Protein AF-A0A6H0D1E2-F1 (afdb_monomer)

Sequence (114 aa):
MVLGAGGVGIAWALSGDDGSSGDGAADDARRACVTLESFDESADMDNDAQRNIAFNRLGGATALSAAAAAGDREYKPLADAVQQVLNHQMRADDFTDPGFRKDLKAARSLCDRL

pLDDT: mean 83.58, std 17.43, range [39.78, 98.44]

Foldseek 3Di:
DDDDDDDDDPDPPPPDPPPLLQVLLVVLQLQLLVLLVPQDLPFDLVDPVSVVSNLVSLVSSLVSLVSSCVSPVVSVVLNVLSVQLNVVCVVDSGSPDPSSVVSSVSSNVVSVVD

Mean predicted aligned error: 9.6 Å

Solvent-accessible surface area (backbone atoms only — not comparable to full-atom values): 6488 Å² total; per-residue (Å²): 141,89,88,84,89,83,90,87,78,90,81,71,89,83,75,81,92,70,89,53,44,60,63,56,14,52,49,27,37,51,53,14,37,56,35,56,68,70,52,63,73,80,56,52,72,89,38,66,68,50,36,50,51,48,51,52,36,52,50,49,21,33,53,26,15,43,48,7,26,72,45,32,68,85,36,36,67,46,22,54,31,39,44,48,27,54,55,39,50,78,73,39,97,54,66,79,40,68,66,39,49,50,34,46,52,53,30,51,62,46,49,81,72,113

Nearest PDB structures (foldseek):
  7ah0-assembly1_A  TM=5.071E-01  e=6.266E-01  synthetic construct
  3o00-assembly1_A  TM=4.624E-01  e=3.548E+00  Salmonella enterica subsp. enterica serovar Typhimurium
  8ii8-assembly1_A  TM=2.749E-01  e=2.563E+00  Pleurotus salmoneostramineus

Radius of gyration: 19.35 Å; Cα contacts (8 Å, |Δi|>4): 116; chains: 1; bounding box: 51×52×36 Å

Structure (mmCIF, N/CA/C/O backbone):
data_AF-A0A6H0D1E2-F1
#
_entry.id   AF-A0A6H0D1E2-F1
#
loop_
_atom_site.group_PDB
_atom_site.id
_atom_site.type_symbol
_atom_site.label_atom_id
_atom_site.label_alt_id
_atom_site.label_comp_id
_atom_site.label_asym_id
_atom_site.label_entity_id
_atom_site.label_seq_id
_atom_site.pdbx_PDB_ins_code
_atom_site.Cartn_x
_atom_site.Cartn_y
_atom_site.Cartn_z
_atom_site.occupancy
_atom_site.B_iso_or_equiv
_atom_site.auth_seq_id
_atom_site.auth_comp_id
_atom_site.auth_asym_id
_atom_site.auth_atom_id
_atom_site.pdbx_PDB_model_num
ATOM 1 N N . MET A 1 1 ? -40.831 -37.903 13.431 1.00 39.78 1 MET A N 1
ATOM 2 C CA . MET A 1 1 ? -39.704 -38.849 13.541 1.00 39.78 1 MET A CA 1
ATOM 3 C C . MET A 1 1 ? -38.656 -38.202 14.427 1.00 39.78 1 MET A C 1
ATOM 5 O O . MET A 1 1 ? -38.241 -37.095 14.122 1.00 39.78 1 MET A O 1
ATOM 9 N N . VAL A 1 2 ? -38.292 -38.841 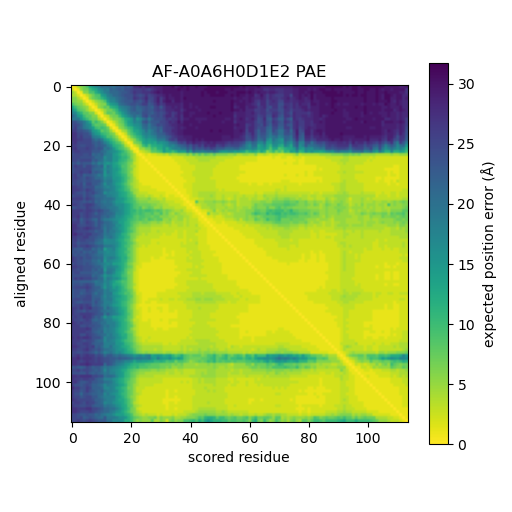15.534 1.00 56.75 2 VAL A N 1
ATOM 10 C CA . VAL A 1 2 ? -37.066 -38.540 16.286 1.00 56.75 2 VAL A CA 1
ATOM 11 C C . VAL A 1 2 ? -36.225 -39.801 16.178 1.0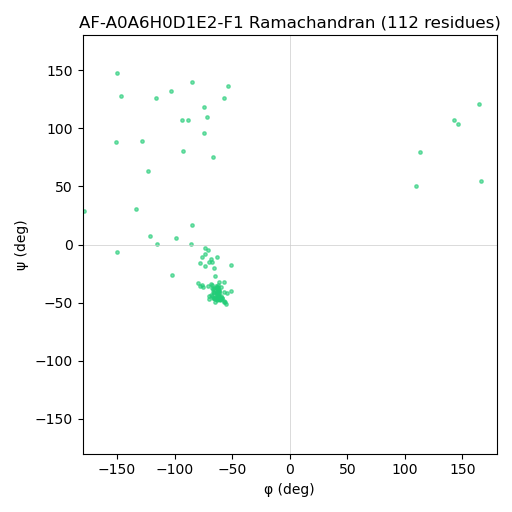0 56.75 2 VAL A C 1
ATOM 13 O O . VAL A 1 2 ? -36.770 -40.868 16.447 1.00 56.75 2 VAL A O 1
ATOM 16 N N . LEU A 1 3 ? -34.974 -39.668 15.724 1.00 46.91 3 LEU A N 1
ATOM 17 C CA . LEU A 1 3 ? -33.779 -40.452 16.084 1.00 46.91 3 LEU A CA 1
ATOM 18 C C . LEU A 1 3 ? -32.681 -40.213 15.037 1.00 46.91 3 LEU A C 1
ATOM 20 O O . LEU A 1 3 ? -32.862 -40.480 13.853 1.00 46.91 3 LEU A O 1
ATOM 24 N N . GLY A 1 4 ? -31.547 -39.707 15.518 1.00 46.78 4 GLY A N 1
ATOM 25 C CA . GLY A 1 4 ? -30.337 -39.443 14.745 1.00 46.78 4 GLY A CA 1
ATOM 26 C C . GLY A 1 4 ? -29.360 -38.560 15.521 1.00 46.78 4 GLY A C 1
ATOM 27 O O . GLY A 1 4 ? -29.010 -37.484 15.058 1.00 46.78 4 GLY A O 1
ATOM 28 N N . ALA A 1 5 ? -28.991 -38.978 16.735 1.00 52.59 5 ALA A N 1
ATOM 29 C CA . ALA A 1 5 ? -27.908 -38.377 17.509 1.00 52.59 5 ALA A CA 1
ATOM 30 C C . ALA A 1 5 ? -26.556 -38.986 17.094 1.00 52.59 5 ALA A C 1
ATOM 32 O O . ALA A 1 5 ? -26.458 -40.198 16.909 1.00 52.59 5 ALA A O 1
ATOM 33 N N . GLY A 1 6 ? -25.532 -38.135 17.005 1.00 43.97 6 GLY A N 1
ATOM 34 C CA . GLY A 1 6 ? -24.121 -38.464 16.761 1.00 43.97 6 GLY A CA 1
ATOM 35 C C . GLY A 1 6 ? -23.515 -37.376 15.867 1.00 43.97 6 GLY A C 1
ATOM 36 O O . GLY A 1 6 ? -23.895 -37.266 14.715 1.00 43.97 6 GLY A O 1
ATOM 37 N N . GLY A 1 7 ? -22.662 -36.451 16.300 1.00 52.59 7 GLY A N 1
ATOM 38 C CA . GLY A 1 7 ? -21.679 -36.499 17.374 1.00 52.59 7 GLY A CA 1
ATOM 39 C C . GLY A 1 7 ? -20.289 -36.424 16.744 1.00 52.59 7 GLY A C 1
ATOM 40 O O . GLY A 1 7 ? -19.694 -37.468 16.549 1.00 52.59 7 GLY A O 1
ATOM 41 N N . VAL A 1 8 ? -19.860 -35.202 16.387 1.00 55.66 8 VAL A N 1
ATOM 42 C CA . VAL A 1 8 ? -18.498 -34.618 16.266 1.00 55.66 8 VAL A CA 1
ATOM 43 C C . VAL A 1 8 ? -18.450 -33.595 15.123 1.00 55.66 8 VAL A C 1
ATOM 45 O O . VAL A 1 8 ? -18.411 -33.927 13.945 1.00 55.66 8 VAL A O 1
ATOM 48 N N . GLY A 1 9 ? -18.463 -32.321 15.504 1.00 45.97 9 GLY A N 1
ATOM 49 C CA . GLY A 1 9 ? -18.321 -31.177 14.604 1.00 45.97 9 GLY A CA 1
ATOM 50 C C . GLY A 1 9 ? -18.344 -29.845 15.352 1.00 45.97 9 GLY A C 1
ATOM 51 O O . GLY A 1 9 ? -18.797 -28.845 14.810 1.00 45.97 9 GLY A O 1
ATOM 52 N N . ILE A 1 10 ? -17.910 -29.825 16.617 1.00 55.62 10 ILE A N 1
ATOM 53 C CA . ILE A 1 10 ? -17.780 -28.590 17.396 1.00 55.62 10 ILE A CA 1
ATOM 54 C C . ILE A 1 10 ? -16.343 -28.096 17.216 1.00 55.62 10 ILE A C 1
ATOM 56 O O . ILE A 1 10 ? -15.475 -28.393 18.029 1.00 55.62 10 ILE A O 1
ATOM 60 N N . ALA A 1 11 ? -16.068 -27.430 16.094 1.00 52.84 11 ALA A N 1
ATOM 61 C CA . ALA A 1 11 ? -14.798 -26.717 15.902 1.00 52.84 11 ALA A CA 1
ATOM 62 C C . ALA A 1 11 ? -14.871 -25.476 14.991 1.00 52.84 11 ALA A C 1
ATOM 64 O O . ALA A 1 11 ? -13.896 -24.742 14.930 1.00 52.84 11 ALA A O 1
ATOM 65 N N . TRP A 1 12 ? -16.005 -25.183 14.340 1.00 57.56 12 TRP A N 1
ATOM 66 C CA . TRP A 1 12 ? -16.170 -23.938 13.563 1.00 57.56 12 TRP A CA 1
ATOM 67 C C . TRP A 1 12 ? -17.343 -23.066 14.031 1.00 57.56 12 TRP A C 1
ATOM 69 O O . TRP A 1 12 ? -17.637 -22.045 13.427 1.00 57.56 12 TRP A O 1
ATOM 79 N N . ALA A 1 13 ? -17.990 -23.423 15.144 1.00 50.31 13 ALA A N 1
ATOM 80 C CA . ALA A 1 13 ? -19.152 -22.697 15.665 1.00 50.31 13 ALA A CA 1
ATOM 81 C C . ALA A 1 13 ? -18.798 -21.484 16.558 1.00 50.31 13 ALA A C 1
ATOM 83 O O . ALA A 1 13 ? -19.654 -21.010 17.293 1.00 50.31 13 ALA A O 1
ATOM 84 N N . LEU A 1 14 ? -17.552 -20.988 16.515 1.00 50.56 14 LEU A N 1
ATOM 85 C CA . LEU A 1 14 ? -17.110 -19.784 17.244 1.00 50.56 14 LEU A CA 1
ATOM 86 C C . LEU A 1 14 ? -16.283 -18.816 16.380 1.00 50.56 14 LEU A C 1
ATOM 88 O O . LEU A 1 14 ? -15.424 -18.097 16.880 1.00 50.56 14 LEU A O 1
ATOM 92 N N . SER A 1 15 ? -16.532 -18.746 15.075 1.00 50.97 15 SER A N 1
ATOM 93 C CA . SER A 1 15 ? -16.049 -17.606 14.289 1.00 50.97 15 SER A CA 1
ATOM 94 C C . SER A 1 15 ? -17.182 -16.998 13.486 1.00 50.97 15 SER A C 1
ATOM 96 O O . SER A 1 15 ? -17.408 -17.356 12.336 1.00 50.97 15 SER A O 1
ATOM 98 N N . GLY A 1 16 ? -17.856 -16.048 14.137 1.00 45.12 16 GLY A N 1
ATOM 99 C CA . GLY A 1 16 ? -18.353 -14.861 13.452 1.00 45.12 16 GLY A CA 1
ATOM 100 C C . GLY A 1 16 ? -19.860 -14.753 13.267 1.00 45.12 16 GLY A C 1
ATOM 101 O O . GLY A 1 16 ? -20.285 -14.446 12.163 1.00 45.12 16 GLY A O 1
ATOM 102 N N . ASP A 1 17 ? -20.656 -14.941 14.320 1.00 56.62 17 ASP A N 1
ATOM 103 C CA . ASP A 1 17 ? -21.990 -14.321 14.402 1.00 56.62 17 ASP A CA 1
ATOM 104 C C . ASP A 1 17 ? -22.060 -13.472 15.679 1.00 56.62 17 ASP A C 1
ATOM 106 O O . ASP A 1 17 ? -22.752 -13.775 16.639 1.00 56.62 17 ASP A O 1
ATOM 110 N N . ASP A 1 18 ? -21.208 -12.451 15.708 1.00 44.94 18 ASP A N 1
ATOM 111 C CA . ASP A 1 18 ? -21.393 -11.221 16.475 1.00 44.94 18 ASP A CA 1
ATOM 112 C C . ASP A 1 18 ? -20.653 -10.162 15.655 1.00 44.94 18 ASP A C 1
ATOM 114 O O . ASP A 1 18 ? -19.433 -10.009 15.721 1.00 44.94 18 ASP A O 1
ATOM 118 N N . GLY A 1 19 ? -21.382 -9.562 14.712 1.00 49.09 19 GLY A N 1
ATOM 119 C CA . GLY A 1 19 ? -20.881 -8.553 13.788 1.00 49.09 19 GLY A CA 1
ATOM 120 C C . GLY A 1 19 ? -20.5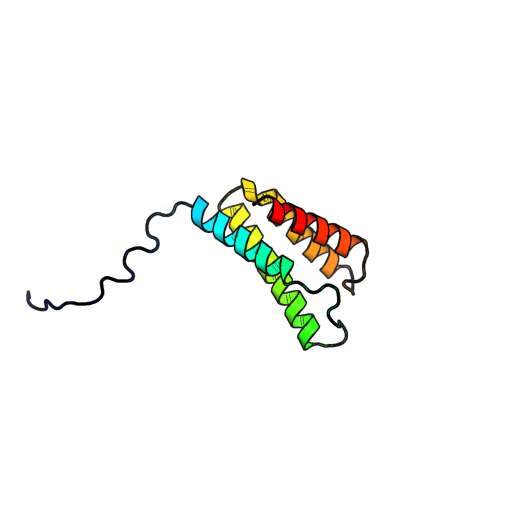08 -7.274 14.527 1.00 49.09 19 GLY A C 1
ATOM 121 O O . GLY A 1 19 ? -21.218 -6.276 14.450 1.00 49.09 19 GLY A O 1
ATOM 122 N N . SER A 1 20 ? -19.377 -7.293 15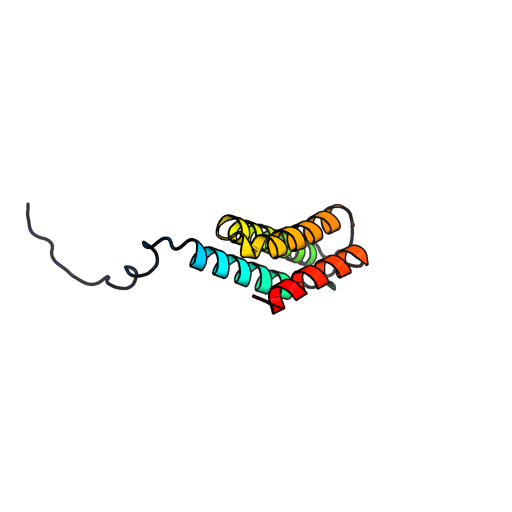.225 1.00 46.09 20 SER A N 1
ATOM 123 C CA . SER A 1 20 ? -18.632 -6.083 15.530 1.00 46.09 20 SER A CA 1
ATOM 124 C C . SER A 1 20 ? -17.944 -5.667 14.237 1.00 46.09 20 SER A C 1
ATOM 126 O O . SER A 1 20 ? -16.880 -6.176 13.885 1.00 46.09 20 SER A O 1
ATOM 128 N N . SER A 1 21 ? -18.561 -4.749 13.491 1.00 52.06 21 SER A N 1
ATOM 129 C CA . SER A 1 21 ? -17.961 -4.146 12.292 1.00 52.06 21 SER A CA 1
ATOM 130 C C . SER A 1 21 ? -16.545 -3.590 12.540 1.00 52.06 21 SER A C 1
ATOM 132 O O . SER A 1 21 ? -15.796 -3.414 11.584 1.00 52.06 21 SER A O 1
ATOM 134 N N . GLY A 1 22 ? -16.155 -3.370 13.806 1.00 56.00 22 GLY A N 1
ATOM 135 C CA . GLY A 1 22 ? -14.812 -2.949 14.208 1.00 56.00 22 GLY A CA 1
ATOM 136 C C . GLY A 1 22 ? -13.720 -4.019 14.060 1.00 56.00 22 GLY A C 1
ATOM 137 O O . GLY A 1 22 ? -12.610 -3.681 13.659 1.00 56.00 22 GLY A O 1
ATOM 138 N N . ASP A 1 23 ? -14.006 -5.307 14.297 1.00 71.81 23 ASP A N 1
ATOM 139 C CA . ASP A 1 23 ? -12.982 -6.366 14.179 1.00 71.81 23 ASP A CA 1
ATOM 140 C C . ASP A 1 23 ? -12.667 -6.706 12.715 1.00 71.81 23 ASP A C 1
ATOM 142 O O . ASP A 1 23 ? -11.509 -6.934 12.356 1.00 71.81 23 ASP A O 1
ATOM 146 N N . GLY A 1 24 ? -13.689 -6.682 11.851 1.00 90.75 24 GLY A N 1
ATOM 147 C CA . GLY A 1 24 ? -13.521 -6.865 10.407 1.00 90.75 24 GLY A CA 1
ATOM 148 C C . GLY A 1 24 ? -12.782 -5.695 9.758 1.00 90.75 24 GLY A C 1
ATOM 149 O O . GLY A 1 24 ? -11.845 -5.909 8.993 1.00 90.75 24 GLY A O 1
ATOM 150 N N . ALA A 1 25 ? -13.137 -4.460 10.130 1.00 94.88 25 ALA A N 1
ATOM 151 C CA . ALA A 1 25 ? -12.493 -3.265 9.595 1.00 94.88 25 ALA A CA 1
ATOM 152 C C . ALA A 1 25 ? -10.997 -3.205 9.936 1.00 94.88 25 ALA A C 1
ATOM 154 O O . ALA A 1 25 ? -10.166 -2.936 9.066 1.00 94.88 25 ALA A O 1
ATOM 155 N N . ALA A 1 26 ? -10.644 -3.518 11.185 1.00 95.44 26 ALA A N 1
ATOM 156 C CA . ALA A 1 26 ? -9.254 -3.571 11.616 1.00 95.44 26 ALA A CA 1
ATOM 157 C C . ALA A 1 26 ? -8.465 -4.676 10.892 1.00 95.44 26 ALA A C 1
ATOM 159 O O . ALA A 1 26 ? -7.292 -4.489 10.561 1.00 95.44 26 ALA A O 1
ATOM 160 N N . ASP A 1 27 ? -9.085 -5.832 10.631 1.00 96.06 27 ASP A N 1
ATOM 161 C CA . ASP A 1 27 ? -8.440 -6.918 9.886 1.00 96.06 27 ASP A CA 1
ATOM 162 C C . ASP A 1 27 ? -8.186 -6.558 8.424 1.00 96.06 27 ASP A C 1
ATOM 164 O O . ASP A 1 27 ? -7.078 -6.760 7.920 1.00 96.06 27 ASP A O 1
ATOM 168 N N . ASP A 1 28 ? -9.170 -5.947 7.771 1.00 97.44 28 ASP A N 1
ATOM 169 C CA . ASP A 1 28 ? -9.029 -5.447 6.410 1.00 97.44 28 ASP A CA 1
ATOM 170 C C . ASP A 1 28 ? -7.930 -4.376 6.319 1.00 97.44 28 ASP A C 1
ATOM 172 O O . ASP A 1 28 ? -7.088 -4.436 5.419 1.00 97.44 28 ASP A O 1
ATOM 176 N N . ALA A 1 29 ? -7.851 -3.454 7.287 1.00 97.75 29 ALA A N 1
ATOM 177 C CA . ALA A 1 29 ? -6.792 -2.445 7.344 1.00 97.75 29 ALA A CA 1
ATOM 178 C C . ALA A 1 29 ? -5.396 -3.085 7.461 1.00 97.75 29 ALA A C 1
ATOM 180 O O . ALA A 1 29 ? -4.490 -2.746 6.694 1.00 97.75 29 ALA A O 1
ATOM 181 N N . ARG A 1 30 ? -5.224 -4.068 8.358 1.00 96.81 30 ARG A N 1
ATOM 182 C CA . ARG A 1 30 ? -3.953 -4.801 8.507 1.00 96.81 30 ARG A CA 1
ATOM 183 C C . ARG A 1 30 ? -3.569 -5.542 7.230 1.00 96.81 30 ARG A C 1
ATOM 185 O O . ARG A 1 30 ? -2.418 -5.470 6.801 1.00 96.81 30 ARG A O 1
ATOM 192 N N . ARG A 1 31 ? -4.517 -6.229 6.585 1.00 96.88 31 ARG A N 1
ATOM 193 C CA . ARG A 1 31 ? -4.258 -6.947 5.323 1.00 96.88 31 ARG A CA 1
ATOM 194 C C . ARG A 1 31 ? -3.922 -5.995 4.182 1.00 96.88 31 ARG A C 1
ATOM 196 O O . ARG A 1 31 ? -3.053 -6.319 3.367 1.00 96.88 31 ARG A O 1
ATOM 203 N N . ALA A 1 32 ? -4.564 -4.828 4.128 1.00 97.50 32 ALA A N 1
ATOM 204 C CA . ALA A 1 32 ? -4.214 -3.787 3.170 1.00 97.50 32 ALA A CA 1
ATOM 205 C C . ALA A 1 32 ? -2.752 -3.362 3.354 1.00 97.50 32 ALA A C 1
ATOM 207 O O . ALA A 1 32 ? -1.998 -3.327 2.383 1.00 97.50 32 ALA A O 1
ATOM 208 N N . CYS A 1 33 ? -2.332 -3.134 4.599 1.00 97.44 33 CYS A N 1
ATOM 209 C CA . CYS A 1 33 ? -0.970 -2.730 4.929 1.00 97.44 33 CYS A CA 1
ATOM 210 C C . CYS A 1 33 ? 0.084 -3.792 4.623 1.00 97.44 33 CYS A C 1
ATOM 212 O O . CYS A 1 33 ? 1.051 -3.485 3.933 1.00 97.44 33 CYS A O 1
ATOM 214 N N . VAL A 1 34 ? -0.144 -5.053 5.000 1.00 95.81 34 VAL A N 1
ATOM 215 C CA . VAL A 1 34 ? 0.746 -6.169 4.623 1.00 95.81 34 VAL A CA 1
ATOM 216 C C . VAL A 1 34 ? 0.894 -6.263 3.100 1.00 95.81 34 VAL A C 1
ATOM 218 O O . VAL A 1 34 ? 1.989 -6.467 2.571 1.00 95.81 34 VAL A O 1
ATOM 221 N N . THR A 1 35 ? -0.205 -6.069 2.367 1.00 94.50 35 THR A N 1
ATOM 222 C CA . THR A 1 35 ? -0.176 -6.086 0.900 1.00 94.50 35 THR A CA 1
ATOM 223 C C . THR A 1 35 ? 0.636 -4.909 0.345 1.00 94.50 35 THR A C 1
ATOM 225 O O . THR A 1 35 ? 1.446 -5.106 -0.562 1.00 94.50 35 THR A O 1
ATOM 228 N N . LEU A 1 36 ? 0.480 -3.710 0.914 1.00 93.44 36 LEU A N 1
ATOM 229 C CA . LEU A 1 36 ? 1.192 -2.489 0.521 1.00 93.44 36 LEU A CA 1
ATOM 230 C C . LEU A 1 36 ? 2.698 -2.532 0.855 1.00 93.44 36 LEU A C 1
ATOM 232 O O . LEU A 1 36 ? 3.527 -1.998 0.114 1.00 93.44 36 LEU A O 1
ATOM 236 N N . GLU A 1 37 ? 3.079 -3.175 1.956 1.00 90.81 37 GLU A N 1
ATOM 237 C CA . GLU A 1 37 ? 4.480 -3.426 2.322 1.00 90.81 37 GLU A CA 1
ATOM 238 C C . GLU A 1 37 ? 5.145 -4.414 1.365 1.00 90.81 37 GLU A C 1
ATOM 240 O O . GLU A 1 37 ? 6.295 -4.225 0.980 1.00 90.81 37 GLU A O 1
ATOM 245 N N . SER A 1 38 ? 4.400 -5.425 0.908 1.00 86.12 38 SER A N 1
ATOM 246 C CA . SER A 1 38 ? 4.880 -6.397 -0.083 1.00 86.12 38 SER A CA 1
ATOM 247 C C . SER A 1 38 ? 4.985 -5.842 -1.512 1.00 86.12 38 SER A C 1
ATOM 249 O O . SER A 1 38 ? 5.366 -6.570 -2.437 1.00 86.12 38 SER A O 1
ATOM 251 N N . PHE A 1 39 ? 4.587 -4.584 -1.721 1.00 85.81 39 PHE A N 1
ATOM 252 C CA . PHE A 1 39 ? 4.683 -3.920 -3.011 1.00 85.81 39 PHE A CA 1
ATOM 253 C C . PHE A 1 39 ? 6.139 -3.548 -3.312 1.00 85.81 39 PHE A C 1
ATOM 255 O O . PHE A 1 39 ? 6.756 -2.752 -2.602 1.00 85.81 39 PHE A O 1
ATOM 262 N N . ASP A 1 40 ? 6.669 -4.113 -4.391 1.00 82.44 40 ASP A N 1
ATOM 263 C CA . ASP A 1 40 ? 8.025 -3.852 -4.851 1.00 82.44 40 ASP A CA 1
ATOM 264 C C . ASP A 1 40 ? 8.025 -2.726 -5.894 1.00 82.44 40 ASP A C 1
ATOM 266 O O . ASP A 1 40 ? 7.600 -2.910 -7.032 1.00 82.44 40 ASP A O 1
ATOM 270 N N . GLU A 1 41 ? 8.515 -1.551 -5.495 1.00 80.00 41 GLU A N 1
ATOM 271 C CA . GLU A 1 41 ? 8.680 -0.379 -6.371 1.00 80.00 41 GLU A CA 1
ATOM 272 C C . GLU A 1 41 ? 9.772 -0.565 -7.434 1.00 80.00 41 GLU A C 1
ATOM 274 O O . GLU A 1 41 ? 9.889 0.258 -8.341 1.00 80.00 41 GLU A O 1
ATOM 279 N N . SER A 1 42 ? 10.604 -1.601 -7.294 1.00 81.94 42 SER A N 1
ATOM 280 C CA . SER A 1 42 ? 11.664 -1.962 -8.238 1.00 81.94 42 SER A CA 1
ATOM 281 C C . SER A 1 42 ? 11.272 -3.091 -9.189 1.00 81.94 42 SER A C 1
ATOM 283 O O . SER A 1 42 ? 12.111 -3.540 -9.969 1.00 81.94 42 SER A O 1
ATOM 285 N N . ALA A 1 43 ? 10.010 -3.535 -9.136 1.00 80.00 43 ALA A N 1
ATOM 286 C CA . ALA A 1 43 ? 9.488 -4.537 -10.049 1.00 80.00 43 ALA A CA 1
ATOM 287 C C . ALA A 1 43 ? 9.721 -4.115 -11.507 1.00 80.00 43 ALA A C 1
ATOM 289 O O . ALA A 1 43 ? 9.501 -2.965 -11.887 1.00 80.00 43 ALA A O 1
ATOM 290 N N . ASP A 1 44 ? 10.158 -5.069 -12.323 1.00 79.75 44 ASP A N 1
ATOM 291 C CA . ASP A 1 44 ? 10.411 -4.847 -13.741 1.00 79.75 44 ASP A CA 1
ATOM 292 C C . ASP A 1 44 ? 9.078 -4.689 -14.486 1.00 79.75 44 ASP A C 1
ATOM 294 O O . ASP A 1 44 ? 8.307 -5.646 -14.615 1.00 79.75 44 ASP A O 1
ATOM 298 N N . MET A 1 45 ? 8.784 -3.469 -14.948 1.00 82.94 45 MET A N 1
ATOM 299 C CA . MET A 1 45 ? 7.532 -3.151 -15.643 1.00 82.94 45 MET A CA 1
ATOM 300 C C . MET A 1 45 ? 7.481 -3.703 -17.070 1.00 82.94 45 MET A C 1
ATOM 302 O O . MET A 1 45 ? 6.383 -3.905 -17.596 1.00 82.94 45 MET A O 1
ATOM 306 N N . ASP A 1 46 ? 8.626 -4.056 -17.658 1.00 86.25 46 ASP A N 1
ATOM 307 C CA . ASP A 1 46 ? 8.683 -4.745 -18.949 1.00 86.25 46 ASP A CA 1
ATOM 308 C C . ASP A 1 46 ? 8.361 -6.244 -18.801 1.00 86.25 46 ASP A C 1
ATOM 310 O O . ASP A 1 46 ? 7.999 -6.920 -19.768 1.00 86.25 46 ASP A O 1
ATOM 314 N N . ASN A 1 47 ? 8.412 -6.777 -17.574 1.00 89.88 47 ASN A N 1
ATOM 315 C CA . ASN A 1 47 ? 7.994 -8.136 -17.264 1.00 89.88 47 ASN A CA 1
ATOM 316 C C . ASN A 1 47 ? 6.497 -8.201 -16.926 1.00 89.88 47 ASN A C 1
ATOM 318 O O . ASN A 1 47 ? 6.065 -7.862 -15.823 1.00 89.88 47 ASN A O 1
ATOM 322 N N . ASP A 1 48 ? 5.703 -8.743 -17.851 1.00 89.31 48 ASP A N 1
ATOM 323 C CA . ASP A 1 48 ? 4.248 -8.882 -17.706 1.00 89.31 48 ASP A CA 1
ATOM 324 C C . ASP A 1 48 ? 3.804 -9.547 -16.397 1.00 89.31 48 ASP A C 1
ATOM 326 O O . ASP A 1 48 ? 2.810 -9.133 -15.797 1.00 89.31 48 ASP A O 1
ATOM 330 N N . ALA A 1 49 ? 4.513 -10.578 -15.932 1.00 91.31 49 ALA A N 1
ATOM 331 C CA . ALA A 1 49 ? 4.144 -11.279 -14.708 1.00 91.31 49 ALA A CA 1
ATOM 332 C C . ALA A 1 49 ? 4.391 -10.406 -13.471 1.00 91.31 49 ALA A C 1
ATOM 334 O O . ALA A 1 49 ? 3.503 -10.288 -12.626 1.00 91.31 49 ALA A O 1
ATOM 335 N N . GLN A 1 50 ? 5.560 -9.765 -13.378 1.00 89.06 50 GLN A N 1
ATOM 336 C CA . GLN A 1 50 ? 5.884 -8.875 -12.257 1.00 89.06 50 GLN A CA 1
ATOM 337 C C . GLN A 1 50 ? 4.955 -7.664 -12.224 1.00 89.06 50 GLN A C 1
ATOM 339 O O . GLN A 1 50 ? 4.379 -7.359 -11.178 1.00 89.06 50 GLN A O 1
ATOM 344 N N . ARG A 1 51 ? 4.731 -7.043 -13.385 1.00 86.56 51 ARG A N 1
ATOM 345 C CA . ARG A 1 51 ? 3.801 -5.929 -13.547 1.00 86.56 51 ARG A CA 1
ATOM 346 C C . ARG A 1 51 ? 2.385 -6.304 -13.097 1.00 86.56 51 ARG A C 1
ATOM 348 O O . ARG A 1 51 ? 1.790 -5.610 -12.275 1.00 86.56 51 ARG A O 1
ATOM 355 N N . ASN A 1 52 ? 1.859 -7.442 -13.556 1.00 89.06 52 ASN A N 1
ATOM 356 C CA . ASN A 1 52 ? 0.536 -7.917 -13.140 1.00 89.06 52 ASN A CA 1
ATOM 357 C C . ASN A 1 52 ? 0.465 -8.216 -11.638 1.00 89.06 52 ASN A C 1
ATOM 359 O O . ASN A 1 52 ? -0.536 -7.888 -11.000 1.00 89.06 52 ASN A O 1
ATOM 363 N N . ILE A 1 53 ? 1.502 -8.819 -11.051 1.00 90.25 53 ILE A N 1
ATOM 364 C CA . ILE A 1 53 ? 1.557 -9.070 -9.604 1.00 90.25 53 ILE A CA 1
ATOM 365 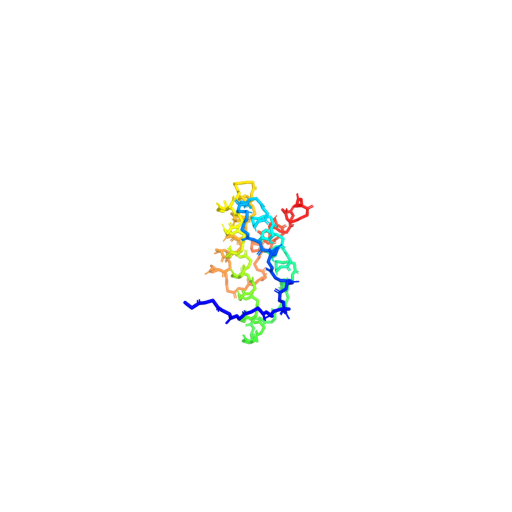C C . ILE A 1 53 ? 1.500 -7.746 -8.833 1.00 90.25 53 ILE A C 1
ATOM 367 O O . ILE A 1 53 ? 0.698 -7.625 -7.906 1.00 90.25 53 ILE A O 1
ATOM 371 N N . ALA A 1 54 ? 2.298 -6.752 -9.228 1.00 89.19 54 ALA A N 1
ATOM 372 C CA . ALA A 1 54 ? 2.329 -5.444 -8.582 1.00 89.19 54 ALA A CA 1
ATOM 373 C C . ALA A 1 54 ? 0.964 -4.739 -8.657 1.00 89.19 54 ALA A C 1
ATOM 375 O O . ALA A 1 54 ? 0.446 -4.293 -7.630 1.00 89.19 54 ALA A O 1
ATOM 376 N N . PHE A 1 55 ? 0.326 -4.723 -9.834 1.00 88.81 55 PHE A N 1
ATOM 377 C CA . PHE A 1 55 ? -1.001 -4.125 -10.007 1.00 88.81 55 PHE A CA 1
ATOM 378 C C . PHE A 1 55 ? -2.084 -4.813 -9.180 1.00 88.81 55 PHE A C 1
ATOM 380 O O . PHE A 1 55 ? -2.878 -4.137 -8.526 1.00 88.81 55 PHE A O 1
ATOM 387 N N . ASN A 1 56 ? -2.118 -6.147 -9.174 1.00 91.69 56 ASN A N 1
ATOM 388 C CA . ASN A 1 56 ? -3.126 -6.880 -8.411 1.00 91.69 56 ASN A CA 1
ATOM 389 C C . ASN A 1 56 ? -2.925 -6.719 -6.900 1.00 91.69 56 ASN A C 1
ATOM 391 O O . ASN A 1 56 ? -3.906 -6.616 -6.167 1.00 91.69 56 ASN A O 1
ATOM 395 N N . ARG A 1 57 ? -1.676 -6.637 -6.422 1.00 92.50 57 ARG A N 1
ATOM 396 C CA . ARG A 1 57 ? -1.390 -6.316 -5.016 1.00 92.50 57 ARG A CA 1
ATOM 397 C C . ARG A 1 57 ? -1.874 -4.917 -4.657 1.00 92.50 57 ARG A C 1
ATOM 399 O O . ARG A 1 57 ? -2.575 -4.767 -3.662 1.00 92.50 57 ARG A O 1
ATOM 406 N N . LEU A 1 58 ? -1.566 -3.913 -5.480 1.00 92.31 58 LEU A N 1
ATOM 407 C CA . LEU A 1 58 ? -2.042 -2.551 -5.243 1.00 92.31 58 LEU A CA 1
ATOM 408 C C . LEU A 1 58 ? -3.578 -2.493 -5.230 1.00 92.31 58 LEU A C 1
ATOM 410 O O . LEU A 1 58 ? -4.153 -1.965 -4.285 1.00 92.31 58 LEU A O 1
ATOM 414 N N . GLY A 1 59 ? -4.243 -3.116 -6.208 1.00 94.50 59 GLY A N 1
ATOM 415 C CA . GLY A 1 59 ? -5.705 -3.203 -6.254 1.00 94.50 59 GLY A CA 1
ATOM 416 C C . GLY A 1 59 ? -6.311 -3.939 -5.052 1.00 94.50 59 GLY A C 1
ATOM 417 O O . GLY A 1 59 ? -7.324 -3.502 -4.510 1.00 94.50 59 GLY A O 1
ATOM 418 N N . GLY A 1 60 ? -5.668 -5.012 -4.583 1.00 96.06 60 GLY A N 1
ATOM 419 C CA . GLY A 1 60 ? -6.059 -5.723 -3.365 1.00 96.06 60 GLY A CA 1
ATOM 420 C C . GLY A 1 60 ? -5.955 -4.847 -2.115 1.00 96.06 60 GLY A C 1
ATOM 421 O O . GLY A 1 60 ? -6.900 -4.788 -1.329 1.00 96.06 60 GLY A O 1
ATOM 422 N N . ALA A 1 61 ? -4.855 -4.104 -1.961 1.00 97.12 61 ALA A N 1
ATOM 423 C CA . ALA A 1 61 ? -4.691 -3.141 -0.873 1.00 97.12 61 ALA A CA 1
ATOM 424 C C . ALA A 1 61 ? -5.749 -2.025 -0.933 1.00 97.12 61 ALA A C 1
ATOM 426 O O . ALA A 1 61 ? -6.300 -1.637 0.101 1.00 97.12 61 ALA A O 1
ATOM 427 N N . THR A 1 62 ? -6.087 -1.536 -2.131 1.00 97.81 62 THR A N 1
ATOM 428 C CA . THR A 1 62 ? -7.161 -0.551 -2.325 1.00 97.81 62 THR A CA 1
ATOM 429 C C . THR A 1 62 ? -8.517 -1.106 -1.893 1.00 97.81 62 THR A C 1
ATOM 431 O O . THR A 1 62 ? -9.235 -0.445 -1.147 1.00 97.81 62 THR A O 1
ATOM 434 N N . ALA A 1 63 ? -8.866 -2.325 -2.307 1.00 98.12 63 ALA A N 1
ATOM 435 C CA . ALA A 1 63 ? -10.143 -2.939 -1.951 1.00 98.12 63 ALA A CA 1
ATOM 436 C C . ALA A 1 63 ? -10.274 -3.173 -0.437 1.00 98.12 63 ALA A C 1
ATOM 438 O O . ALA A 1 63 ? -11.295 -2.826 0.152 1.00 98.12 63 ALA A O 1
ATOM 439 N N . LEU A 1 64 ? -9.227 -3.710 0.196 1.00 98.31 64 LEU A N 1
ATOM 440 C CA . LEU A 1 64 ? -9.202 -3.976 1.636 1.00 98.31 64 LEU A CA 1
ATOM 441 C C . LEU A 1 64 ? -9.259 -2.684 2.457 1.00 98.31 64 LEU A C 1
ATOM 443 O O . LEU A 1 64 ? -10.069 -2.565 3.366 1.00 98.31 64 LEU A O 1
ATOM 447 N N . SER A 1 65 ? -8.467 -1.669 2.109 1.00 98.19 65 SER A N 1
ATOM 448 C CA . SER A 1 65 ? -8.520 -0.385 2.822 1.00 98.19 65 SER A CA 1
ATOM 449 C C . SER A 1 65 ? -9.876 0.314 2.663 1.00 98.19 65 SER A C 1
ATOM 451 O O . SER A 1 65 ? -10.378 0.898 3.622 1.00 98.19 65 SER A O 1
ATOM 453 N N . ALA A 1 66 ? -10.518 0.208 1.495 1.00 98.44 66 ALA A N 1
ATOM 454 C CA . ALA A 1 66 ? -11.878 0.703 1.294 1.00 98.44 66 ALA A CA 1
ATOM 455 C C . ALA A 1 66 ? -12.913 -0.062 2.139 1.00 98.44 66 ALA A C 1
ATOM 457 O O . ALA A 1 66 ? -13.802 0.568 2.715 1.00 98.44 66 ALA A O 1
ATOM 458 N N . ALA A 1 67 ? -12.788 -1.390 2.248 1.00 97.81 67 ALA A N 1
ATOM 459 C CA . ALA A 1 67 ? -13.631 -2.207 3.121 1.00 97.81 67 ALA A CA 1
ATOM 460 C C . ALA A 1 67 ? -13.450 -1.818 4.597 1.00 97.81 67 ALA A C 1
ATOM 462 O O . ALA A 1 67 ? -14.438 -1.558 5.286 1.00 97.81 67 ALA A O 1
ATOM 463 N N . ALA A 1 68 ? -12.200 -1.634 5.035 1.00 97.56 68 ALA A N 1
ATOM 464 C CA . ALA A 1 68 ? -11.877 -1.136 6.365 1.00 97.56 68 ALA A CA 1
ATOM 465 C C . ALA A 1 68 ? -12.546 0.215 6.647 1.00 97.56 68 ALA A C 1
ATOM 467 O O . ALA A 1 68 ? -13.236 0.359 7.649 1.00 97.56 68 ALA A O 1
ATOM 468 N N . ALA A 1 69 ? -12.420 1.183 5.734 1.00 97.81 69 ALA A N 1
ATOM 469 C CA . ALA A 1 69 ? -13.031 2.505 5.883 1.00 97.81 69 ALA A CA 1
ATOM 470 C C . ALA A 1 69 ? -14.571 2.487 5.877 1.00 97.81 69 ALA A C 1
ATOM 472 O O . ALA A 1 69 ? -15.205 3.387 6.436 1.00 97.81 69 ALA A O 1
ATOM 473 N N . ALA A 1 70 ? -15.180 1.498 5.216 1.00 97.06 70 ALA A N 1
ATOM 474 C CA . ALA A 1 70 ? -16.624 1.294 5.226 1.00 97.06 70 ALA A CA 1
ATOM 475 C C . ALA A 1 70 ? -17.110 0.667 6.543 1.00 97.06 70 ALA A C 1
ATOM 477 O O . ALA A 1 70 ? -18.203 1.003 7.001 1.00 97.06 70 ALA A O 1
ATOM 478 N N . GLY A 1 71 ? -16.308 -0.218 7.145 1.00 94.62 71 GLY A N 1
ATOM 479 C CA . GLY A 1 71 ? -16.587 -0.826 8.448 1.00 94.62 71 GLY A CA 1
ATOM 480 C C . GLY A 1 71 ? -16.296 0.102 9.632 1.00 94.62 71 GLY A C 1
ATOM 481 O O . GLY A 1 71 ? -17.062 0.107 10.595 1.00 94.62 71 GLY A O 1
ATOM 482 N N . ASP A 1 72 ? -15.253 0.933 9.533 1.00 95.19 72 ASP A N 1
ATOM 483 C CA . ASP A 1 72 ? -14.884 1.952 10.519 1.00 95.19 72 ASP A CA 1
ATOM 484 C C . ASP A 1 72 ? -14.265 3.197 9.852 1.00 95.19 72 ASP A C 1
ATOM 486 O O . ASP A 1 72 ? -13.287 3.136 9.104 1.00 95.19 72 ASP A O 1
ATOM 490 N N . ARG A 1 73 ? -14.812 4.376 10.172 1.00 95.62 73 ARG A N 1
ATOM 491 C CA . ARG A 1 73 ? -14.364 5.662 9.620 1.00 95.62 73 ARG A CA 1
ATOM 492 C C . ARG A 1 73 ? -12.950 6.045 10.047 1.00 95.62 73 ARG A C 1
ATOM 494 O O . ARG A 1 73 ? -12.355 6.884 9.366 1.00 95.62 73 ARG A O 1
ATOM 501 N N . GLU A 1 74 ? -12.421 5.474 11.128 1.00 96.38 74 GLU A N 1
ATOM 502 C CA . GLU A 1 74 ? -11.034 5.687 11.552 1.00 96.38 74 GLU A CA 1
ATOM 503 C C . GLU A 1 74 ? -10.035 5.311 10.446 1.00 96.38 74 GLU A C 1
ATOM 505 O O . GLU A 1 74 ? -9.030 6.000 10.270 1.00 96.38 74 GLU A O 1
ATOM 510 N N . TYR A 1 75 ? -10.354 4.310 9.617 1.00 97.50 75 TYR A N 1
ATOM 511 C CA . TYR A 1 75 ? -9.492 3.848 8.522 1.00 97.50 75 TYR A CA 1
ATOM 512 C C . TYR A 1 75 ? -9.657 4.628 7.214 1.00 97.50 75 TYR A C 1
ATOM 514 O O . TYR A 1 75 ? -8.957 4.360 6.234 1.00 97.50 75 TYR A O 1
ATOM 522 N N . LYS A 1 76 ? -10.529 5.644 7.171 1.00 97.56 76 LYS A N 1
ATOM 523 C CA . LYS A 1 76 ? -10.697 6.491 5.981 1.00 97.56 76 LYS A CA 1
ATOM 524 C C . LYS A 1 76 ? -9.387 7.128 5.477 1.00 97.56 76 LYS A C 1
ATOM 526 O O . LYS A 1 76 ? -9.180 7.110 4.265 1.00 97.56 76 LYS A O 1
ATOM 531 N N . PRO A 1 77 ? -8.483 7.650 6.332 1.00 98.06 77 PRO A N 1
ATOM 532 C CA . PRO A 1 77 ? -7.205 8.190 5.873 1.00 98.06 77 PRO A CA 1
ATOM 533 C C . PRO A 1 77 ? -6.336 7.153 5.148 1.00 98.06 77 PRO A C 1
ATOM 535 O O . PRO A 1 77 ? -5.685 7.502 4.166 1.00 98.06 77 PRO A O 1
ATOM 538 N N . LEU A 1 78 ? -6.349 5.888 5.593 1.00 98.00 78 LEU A N 1
ATOM 539 C CA . LEU A 1 78 ? -5.644 4.796 4.915 1.00 98.00 78 LEU A CA 1
ATOM 540 C C . LEU A 1 78 ? -6.242 4.545 3.527 1.00 98.00 78 LEU A C 1
ATOM 542 O O . LEU A 1 78 ? -5.503 4.524 2.546 1.00 98.00 78 LEU A O 1
ATOM 546 N N . ALA A 1 79 ? -7.567 4.412 3.434 1.00 98.31 79 ALA A N 1
ATOM 547 C CA . ALA A 1 79 ? -8.257 4.194 2.163 1.00 98.31 79 ALA A CA 1
ATOM 548 C C . ALA A 1 79 ? -8.000 5.323 1.157 1.00 98.31 79 ALA A C 1
ATOM 550 O O . ALA A 1 79 ? -7.672 5.062 -0.000 1.00 98.31 79 ALA A O 1
ATOM 551 N N . ASP A 1 80 ? -8.095 6.578 1.604 1.00 98.31 80 ASP A N 1
ATOM 552 C CA . ASP A 1 80 ? -7.863 7.745 0.752 1.00 98.31 80 ASP A CA 1
ATOM 553 C C . ASP A 1 80 ? -6.404 7.777 0.249 1.00 98.31 80 ASP A C 1
ATOM 555 O O . ASP A 1 80 ? -6.164 8.031 -0.934 1.00 98.31 80 ASP A O 1
ATOM 559 N N . ALA A 1 81 ? -5.429 7.453 1.109 1.00 98.00 81 ALA A N 1
ATOM 560 C CA . ALA A 1 81 ? -4.018 7.401 0.729 1.00 98.00 81 ALA A CA 1
ATOM 561 C C . ALA A 1 81 ? -3.723 6.273 -0.275 1.00 98.00 81 ALA A C 1
ATOM 563 O O . ALA A 1 81 ? -3.076 6.511 -1.293 1.00 98.00 81 ALA A O 1
ATOM 564 N N . VAL A 1 82 ? -4.228 5.057 -0.043 1.00 97.38 82 VAL A N 1
ATOM 565 C CA . VAL A 1 82 ? -4.027 3.925 -0.966 1.00 97.38 82 VAL A CA 1
ATOM 566 C C . VAL A 1 82 ? -4.738 4.167 -2.304 1.00 97.38 82 VAL A C 1
ATOM 568 O O . VAL A 1 82 ? -4.184 3.870 -3.364 1.00 97.38 82 VAL A O 1
ATOM 571 N N . GLN A 1 83 ? -5.930 4.771 -2.292 1.00 97.19 83 GLN A N 1
ATOM 572 C CA . GLN A 1 83 ? -6.620 5.180 -3.517 1.00 97.19 83 GLN A CA 1
ATOM 573 C C . GLN A 1 83 ? -5.816 6.227 -4.295 1.00 97.19 83 GLN A C 1
ATOM 575 O O . GLN A 1 83 ? -5.802 6.204 -5.527 1.00 97.19 83 GLN A O 1
ATOM 580 N N . GLN A 1 84 ? -5.139 7.145 -3.604 1.00 95.69 84 GLN A N 1
ATOM 581 C CA . GLN A 1 84 ? -4.275 8.127 -4.249 1.00 95.69 84 GLN A CA 1
ATOM 582 C C . GLN A 1 84 ? -3.097 7.456 -4.968 1.00 95.69 84 GLN A C 1
ATOM 584 O O . GLN A 1 84 ? -2.840 7.800 -6.120 1.00 95.69 84 GLN A O 1
ATOM 589 N N . VAL A 1 85 ? -2.461 6.453 -4.351 1.00 94.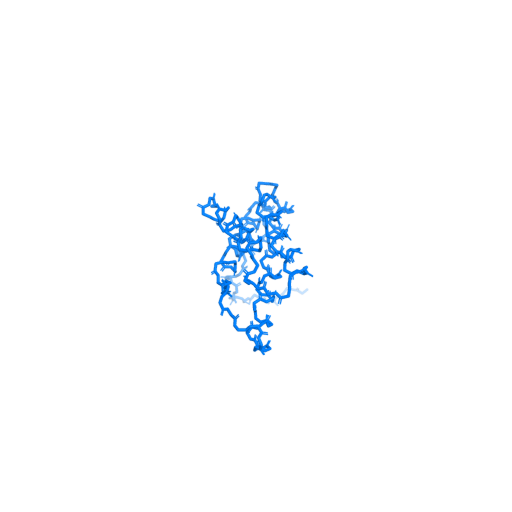56 85 VAL A N 1
ATOM 590 C CA . VAL A 1 85 ? -1.406 5.642 -4.989 1.00 94.56 85 VAL A CA 1
ATOM 591 C C . VAL A 1 85 ? -1.920 4.984 -6.271 1.00 94.56 85 VAL A C 1
ATOM 593 O O . VAL A 1 85 ? -1.297 5.119 -7.323 1.00 94.56 85 VAL A O 1
ATOM 596 N N . LEU A 1 86 ? -3.091 4.336 -6.217 1.00 93.00 86 LEU A N 1
ATOM 597 C CA . LEU A 1 86 ? -3.711 3.713 -7.392 1.00 93.00 86 LEU A CA 1
ATOM 598 C C . LEU A 1 86 ? -4.031 4.742 -8.487 1.00 93.00 86 LEU A C 1
ATOM 600 O O . LEU A 1 86 ? -3.748 4.513 -9.660 1.00 93.00 86 LEU A O 1
ATOM 604 N N . ASN A 1 87 ? -4.592 5.893 -8.118 1.00 92.75 87 ASN A N 1
ATOM 605 C CA . ASN A 1 87 ? -4.904 6.964 -9.064 1.00 92.75 87 ASN A CA 1
ATOM 606 C C . ASN A 1 87 ? -3.649 7.537 -9.725 1.00 92.75 87 ASN A C 1
ATOM 608 O O . ASN A 1 87 ? -3.696 7.888 -10.903 1.00 92.75 87 ASN A O 1
ATOM 612 N N . HIS A 1 88 ? -2.550 7.653 -8.977 1.00 90.69 88 HIS A N 1
ATOM 613 C CA . HIS A 1 88 ? -1.266 8.072 -9.523 1.00 90.69 88 HIS A CA 1
ATOM 614 C C . HIS A 1 88 ? -0.759 7.036 -10.518 1.00 90.69 88 HIS A C 1
ATOM 616 O O . HIS A 1 88 ? -0.419 7.380 -11.646 1.00 90.69 88 HIS A O 1
ATOM 622 N N . GLN A 1 89 ? -0.822 5.763 -10.139 1.00 88.06 89 GLN A N 1
ATOM 623 C CA . GLN A 1 89 ? -0.393 4.678 -10.999 1.00 88.06 89 GLN A CA 1
ATOM 624 C C . GLN A 1 89 ? -1.202 4.567 -12.292 1.00 88.06 89 GLN A C 1
ATOM 626 O O . GLN A 1 89 ? -0.663 4.230 -13.331 1.00 88.06 89 GLN A O 1
ATOM 631 N N . MET A 1 90 ? -2.500 4.860 -12.270 1.00 87.38 90 MET A N 1
ATOM 632 C CA . MET A 1 90 ? -3.297 4.871 -13.501 1.00 87.38 90 MET A CA 1
ATOM 633 C C . MET A 1 90 ? -2.944 6.034 -14.442 1.00 87.38 90 MET A C 1
ATOM 635 O O . MET A 1 90 ? -3.378 6.042 -15.591 1.00 87.38 90 MET A O 1
ATOM 639 N N . ARG A 1 91 ? -2.216 7.046 -13.953 1.00 86.88 91 ARG A N 1
ATOM 640 C CA . ARG A 1 91 ? -1.781 8.218 -14.729 1.00 86.88 91 ARG A CA 1
ATOM 641 C C . ARG A 1 91 ? -0.318 8.136 -15.153 1.00 86.88 91 ARG A C 1
ATOM 643 O O . ARG A 1 91 ? 0.043 8.785 -16.129 1.00 86.88 91 ARG A O 1
ATOM 650 N N . ALA A 1 92 ? 0.501 7.410 -14.400 1.00 74.19 92 ALA A N 1
ATOM 651 C CA . ALA A 1 92 ? 1.921 7.223 -14.651 1.00 74.19 92 ALA A CA 1
ATOM 652 C C . ALA A 1 92 ? 2.168 5.830 -15.244 1.00 74.19 92 ALA A C 1
ATOM 654 O O . ALA A 1 92 ? 1.700 4.834 -14.705 1.00 74.19 92 ALA A O 1
ATOM 655 N N . ASP A 1 93 ? 2.939 5.748 -16.327 1.00 68.69 93 ASP A N 1
ATOM 656 C CA . ASP A 1 93 ? 3.284 4.461 -16.951 1.00 68.69 93 ASP A CA 1
ATOM 657 C C . ASP A 1 93 ? 4.310 3.642 -16.135 1.00 68.69 93 ASP A C 1
ATOM 659 O O . ASP A 1 93 ? 4.556 2.484 -16.462 1.00 68.69 93 ASP A O 1
ATOM 663 N N . ASP A 1 94 ? 4.902 4.204 -15.069 1.00 73.88 94 ASP A N 1
ATOM 664 C CA . ASP A 1 94 ? 5.976 3.562 -14.297 1.00 73.88 94 ASP A CA 1
ATOM 665 C C . ASP A 1 94 ? 5.994 3.979 -12.804 1.00 73.88 94 ASP A C 1
ATOM 667 O O . ASP A 1 94 ? 5.701 5.122 -12.445 1.00 73.88 94 ASP A O 1
ATOM 671 N N . PHE A 1 95 ? 6.409 3.052 -11.931 1.00 80.38 95 PHE A N 1
ATOM 672 C CA . PHE A 1 95 ? 6.593 3.211 -10.479 1.00 80.38 95 PHE A CA 1
ATOM 673 C C . PHE A 1 95 ? 7.790 4.098 -10.095 1.00 80.38 95 PHE A C 1
ATOM 675 O O . PHE A 1 95 ? 8.029 4.374 -8.911 1.00 80.38 95 PHE A O 1
ATOM 682 N N . THR A 1 96 ? 8.579 4.546 -11.072 1.00 81.00 96 THR A N 1
ATOM 683 C CA . THR A 1 96 ? 9.677 5.494 -10.845 1.00 81.00 96 THR A CA 1
ATOM 684 C C . THR A 1 96 ? 9.206 6.932 -10.643 1.00 81.00 96 THR A C 1
ATOM 686 O O . THR A 1 96 ? 10.002 7.759 -10.183 1.00 81.00 96 THR A O 1
ATOM 689 N N . ASP A 1 97 ? 7.928 7.229 -10.909 1.00 86.38 97 ASP A N 1
ATOM 690 C CA . ASP A 1 97 ? 7.381 8.568 -10.725 1.00 86.38 97 ASP A CA 1
ATOM 691 C C . ASP A 1 97 ? 7.554 9.061 -9.265 1.00 86.38 97 ASP A C 1
ATOM 693 O O . ASP A 1 97 ? 7.148 8.389 -8.305 1.00 86.38 97 ASP A O 1
ATOM 697 N N . PRO A 1 98 ? 8.157 10.248 -9.048 1.00 87.31 98 PRO A N 1
ATOM 698 C CA . PRO A 1 98 ? 8.382 10.779 -7.705 1.00 87.31 98 PRO A CA 1
ATOM 699 C C . PRO A 1 98 ? 7.095 11.019 -6.909 1.00 87.31 98 PRO A C 1
ATOM 701 O O . PRO A 1 98 ? 7.103 10.921 -5.679 1.00 87.31 98 PRO A O 1
ATOM 704 N N . GLY A 1 99 ? 6.004 11.368 -7.588 1.00 88.38 99 GLY A N 1
ATOM 705 C CA . GLY A 1 99 ? 4.693 11.558 -6.990 1.00 88.38 99 GLY A CA 1
ATOM 706 C C . GLY A 1 99 ? 4.082 10.235 -6.539 1.00 88.38 99 GLY A C 1
ATOM 707 O O . GLY A 1 99 ? 3.643 10.150 -5.392 1.00 88.38 99 GLY A O 1
ATOM 708 N N . PHE A 1 100 ? 4.160 9.189 -7.366 1.00 90.56 100 PHE A N 1
ATOM 709 C CA . PHE A 1 100 ? 3.761 7.832 -6.981 1.00 90.56 100 PHE A CA 1
ATOM 710 C C . PHE A 1 100 ? 4.502 7.368 -5.719 1.00 90.56 100 PHE A C 1
ATOM 712 O O . PHE A 1 100 ? 3.875 6.976 -4.734 1.00 90.56 100 PHE A O 1
ATOM 719 N N . ARG A 1 101 ? 5.836 7.486 -5.692 1.00 90.38 101 ARG A N 1
ATOM 720 C CA . ARG A 1 101 ? 6.656 7.067 -4.537 1.00 90.38 101 ARG A CA 1
ATOM 721 C C . ARG A 1 101 ? 6.353 7.863 -3.275 1.00 90.38 101 ARG A C 1
ATOM 723 O O . ARG A 1 101 ? 6.348 7.320 -2.169 1.00 90.38 101 ARG A O 1
ATOM 730 N N . LYS A 1 102 ? 6.096 9.164 -3.425 1.00 92.81 102 LYS A N 1
ATOM 731 C CA . LYS A 1 102 ? 5.677 10.021 -2.313 1.00 92.81 102 LYS A CA 1
ATOM 732 C C . LYS A 1 102 ? 4.341 9.552 -1.734 1.00 92.81 102 LYS A C 1
ATOM 734 O O . LYS A 1 102 ? 4.233 9.437 -0.512 1.00 92.81 102 LYS A O 1
ATOM 739 N N . ASP A 1 103 ? 3.362 9.275 -2.588 1.00 94.12 103 ASP A N 1
ATOM 740 C CA . ASP A 1 103 ? 2.032 8.826 -2.174 1.00 94.12 103 ASP A CA 1
ATOM 741 C C . ASP A 1 103 ? 2.104 7.430 -1.528 1.00 94.12 103 ASP A C 1
ATOM 743 O O . ASP A 1 103 ? 1.517 7.204 -0.469 1.00 94.12 103 ASP A O 1
ATOM 747 N N . LEU A 1 104 ? 2.916 6.521 -2.082 1.00 93.81 104 LEU A N 1
ATOM 748 C CA . LEU A 1 104 ? 3.134 5.182 -1.528 1.00 93.81 104 LEU A CA 1
ATOM 749 C C . LEU A 1 104 ? 3.791 5.236 -0.145 1.00 93.81 104 LEU A C 1
ATOM 751 O O . LEU A 1 104 ? 3.351 4.559 0.785 1.00 93.81 104 LEU A O 1
ATOM 755 N N . LYS A 1 105 ? 4.801 6.093 0.033 1.00 94.75 105 LYS A N 1
ATOM 756 C CA . LYS A 1 105 ? 5.419 6.324 1.344 1.00 94.75 105 LYS A CA 1
ATOM 757 C C . LYS A 1 105 ? 4.419 6.892 2.356 1.00 94.75 105 LYS A C 1
ATOM 759 O O . LYS A 1 105 ? 4.428 6.477 3.514 1.00 94.75 105 LYS A O 1
ATOM 764 N N . ALA A 1 106 ? 3.565 7.826 1.939 1.00 95.19 106 ALA A N 1
ATOM 765 C CA . ALA A 1 106 ? 2.526 8.388 2.799 1.00 95.19 106 ALA A CA 1
ATOM 766 C C . ALA A 1 106 ? 1.525 7.312 3.249 1.00 95.19 106 ALA A C 1
ATOM 768 O O . ALA A 1 106 ? 1.248 7.207 4.444 1.00 95.19 106 ALA A O 1
ATOM 769 N N . ALA A 1 107 ? 1.054 6.472 2.324 1.00 96.31 107 ALA A N 1
ATOM 770 C CA . ALA A 1 107 ? 0.188 5.341 2.639 1.00 96.31 107 ALA A CA 1
ATOM 771 C C . 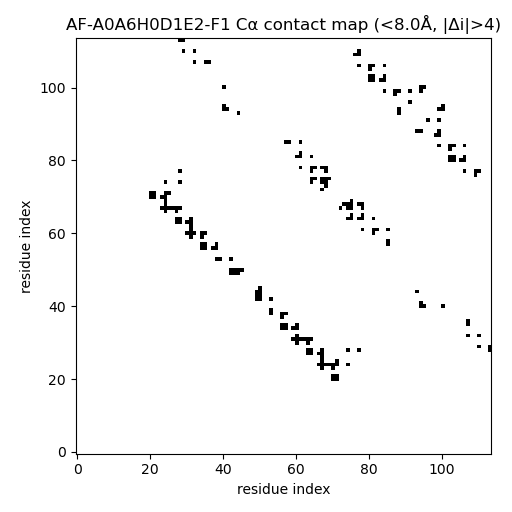ALA A 1 107 ? 0.856 4.350 3.616 1.00 96.31 107 ALA A C 1
ATOM 773 O O . ALA A 1 107 ? 0.247 3.984 4.618 1.00 96.31 107 ALA A O 1
ATOM 774 N N . ARG A 1 108 ? 2.135 4.000 3.417 1.00 95.50 108 ARG A N 1
ATOM 775 C CA . ARG A 1 108 ? 2.884 3.132 4.350 1.00 95.50 108 ARG A CA 1
ATOM 776 C C . ARG A 1 108 ? 3.031 3.735 5.751 1.00 95.50 108 ARG A C 1
ATOM 778 O O . ARG A 1 108 ? 2.832 3.043 6.734 1.00 95.50 108 ARG A O 1
ATOM 785 N N . SER A 1 109 ? 3.255 5.043 5.867 1.00 96.06 109 SER A N 1
ATOM 786 C CA . SER A 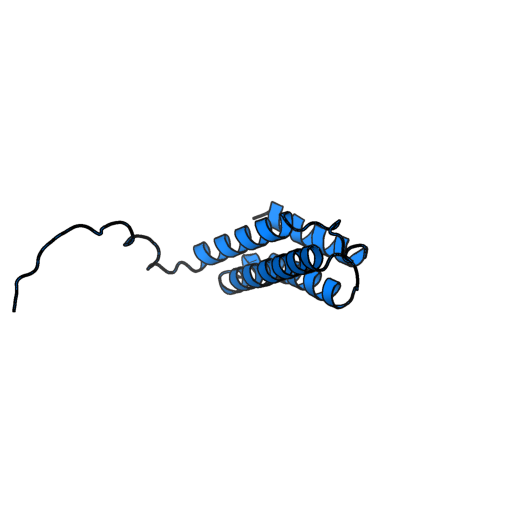1 109 ? 3.326 5.707 7.185 1.00 96.06 109 SER A CA 1
ATOM 787 C C . SER A 1 109 ? 1.999 5.746 7.962 1.00 96.06 109 SER A C 1
ATOM 789 O O . SER A 1 109 ? 1.968 6.084 9.149 1.00 96.06 109 SER A O 1
ATOM 791 N N . LEU A 1 110 ? 0.871 5.477 7.298 1.00 95.56 110 LEU A N 1
ATOM 792 C CA . LEU A 1 110 ? -0.406 5.257 7.978 1.00 95.56 110 LEU A CA 1
ATOM 793 C C . LEU A 1 110 ? -0.479 3.836 8.541 1.00 95.56 110 LEU A C 1
ATOM 795 O O . LEU A 1 110 ? -1.026 3.663 9.623 1.00 95.56 110 LEU A O 1
ATOM 799 N N . CYS A 1 111 ? 0.129 2.864 7.859 1.00 94.88 111 CYS A N 1
ATOM 800 C CA . CYS A 1 111 ? 0.233 1.489 8.336 1.00 94.88 111 CYS A CA 1
ATOM 801 C C . CYS A 1 111 ? 1.050 1.366 9.626 1.00 94.88 111 CYS A C 1
ATOM 803 O O . CYS A 1 111 ? 0.648 0.627 10.514 1.00 94.88 111 CYS A O 1
ATOM 805 N N . ASP A 1 112 ? 2.112 2.162 9.784 1.00 90.62 112 ASP A N 1
ATOM 806 C CA . ASP A 1 112 ? 2.923 2.203 11.016 1.00 90.62 112 ASP A CA 1
ATOM 807 C C . ASP A 1 112 ? 2.145 2.673 12.266 1.00 90.62 112 ASP A C 1
ATOM 809 O O . ASP A 1 112 ? 2.674 2.647 13.379 1.00 90.62 112 ASP A O 1
ATOM 813 N N . ARG A 1 113 ? 0.923 3.189 12.083 1.00 85.38 113 ARG A N 1
ATOM 814 C CA . ARG A 1 113 ? 0.082 3.782 13.133 1.00 85.38 113 ARG A CA 1
ATOM 815 C C . ARG A 1 113 ? -1.209 3.003 13.404 1.00 85.38 113 ARG A C 1
ATOM 817 O O . ARG A 1 113 ? -1.995 3.470 14.227 1.00 85.38 113 ARG A O 1
ATOM 824 N N . LEU A 1 114 ? -1.429 1.893 12.697 1.00 80.75 114 LEU A N 1
ATOM 825 C CA . LEU A 1 114 ? -2.505 0.927 12.960 1.00 80.75 114 LEU A CA 1
ATOM 826 C C . LEU A 1 114 ? -2.163 0.040 14.160 1.00 80.75 114 LEU A C 1
ATOM 828 O O . LEU A 1 114 ? -3.119 -0.386 14.841 1.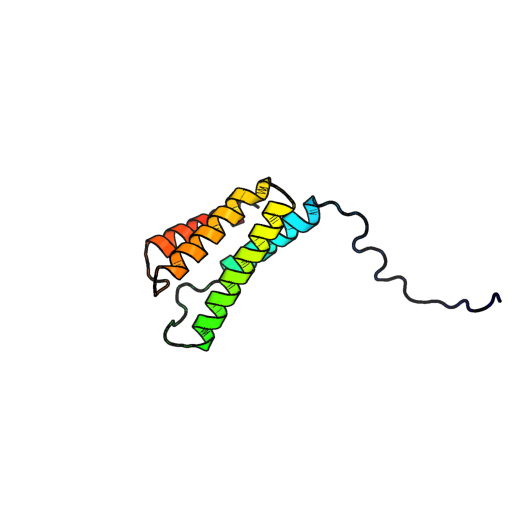00 80.75 114 LEU A O 1
#

Secondary structure (DSSP, 8-state):
---------TTSTTSSSS--HHHHHHHHHHHHHHHHHT--TT--TTSHHHHHHHHHHHHHHHHHHHHHHHH-GGGHHHHHHHHHHHHHHTT-SSTT-HHHHHHHHHHHHHHTT-